Protein AF-A0AA88QGN3-F1 (afdb_monomer_lite)

Organism: NCBI:txid172907

Sequence (118 aa):
MFNPWSPSQPNNAGGNQYCVYTSTAGYWNDWTCSDKLSFMCFEKKIQIVRLEVKSSQNVNDPALTNTVLAKLEQKLQENGLTEDAKLSWMMFSGEKVFHKRWYQMSDAFNAPCKRAKN

Secondary structure (DSSP, 8-state):
----BPTT----GGG---EEEE-TTS-EEEE-TTS--------------------SS-TT-HHHHHHHHHHHHHHHHHTT--TT-------SSSS-S----GGGGHHHHTS---PPP-

Radius of gyration: 24.82 Å; chains: 1; bounding box: 48×66×55 Å

pLDDT: mean 83.38, std 14.91, range [43.88, 97.31]

Structure (mmCIF, N/CA/C/O backbone):
data_AF-A0AA88QGN3-F1
#
_entry.id   AF-A0AA88QGN3-F1
#
loop_
_atom_site.group_PDB
_atom_site.id
_atom_site.type_symbol
_atom_site.label_atom_id
_atom_site.label_alt_id
_atom_site.label_comp_id
_atom_site.label_asym_id
_atom_site.label_entity_id
_atom_site.label_seq_id
_atom_site.pdbx_PDB_ins_code
_atom_site.Cartn_x
_atom_site.Cartn_y
_atom_site.Cartn_z
_atom_site.occupancy
_atom_site.B_iso_or_equiv
_atom_site.auth_seq_id
_atom_site.auth_comp_id
_atom_site.auth_asym_id
_atom_site.auth_atom_id
_atom_site.pdbx_PDB_model_num
ATOM 1 N N . MET A 1 1 ? 7.143 -21.349 -11.814 1.00 61.84 1 MET A N 1
ATOM 2 C CA . MET A 1 1 ? 7.611 -19.990 -11.464 1.00 61.84 1 MET A CA 1
ATOM 3 C C . MET A 1 1 ? 7.245 -19.080 -12.623 1.00 61.84 1 MET A C 1
ATOM 5 O O . MET A 1 1 ? 7.565 -19.426 -13.751 1.00 61.84 1 MET A O 1
ATOM 9 N N . PHE A 1 2 ? 6.493 -18.009 -12.378 1.00 83.62 2 PHE A N 1
ATOM 10 C CA . PHE A 1 2 ? 6.075 -17.071 -13.422 1.00 83.62 2 PHE A CA 1
ATOM 11 C C . PHE A 1 2 ? 7.112 -15.947 -13.513 1.00 83.62 2 PHE A C 1
ATOM 13 O O . PHE A 1 2 ? 7.390 -15.308 -12.502 1.00 83.62 2 PHE A O 1
ATOM 20 N N . ASN A 1 3 ? 7.721 -15.756 -14.686 1.00 86.06 3 ASN A N 1
ATOM 21 C CA . ASN A 1 3 ? 8.783 -14.771 -14.902 1.00 86.06 3 ASN A CA 1
ATOM 22 C C . ASN A 1 3 ? 8.691 -14.183 -16.323 1.00 86.06 3 ASN A C 1
ATOM 24 O O . ASN A 1 3 ? 9.429 -14.609 -17.211 1.00 86.06 3 ASN A O 1
ATOM 28 N N . PRO A 1 4 ? 7.742 -13.272 -16.582 1.00 94.06 4 PRO A N 1
ATOM 29 C CA . PRO A 1 4 ? 7.385 -12.838 -17.930 1.00 94.06 4 PRO A CA 1
ATOM 30 C C . PRO A 1 4 ? 8.289 -11.705 -18.449 1.00 94.06 4 PRO A C 1
ATOM 32 O O . PRO A 1 4 ? 7.806 -10.814 -19.139 1.00 94.06 4 PRO A O 1
ATOM 35 N N . TRP A 1 5 ? 9.583 -11.696 -18.122 1.00 95.75 5 TRP A N 1
ATOM 36 C CA . TRP A 1 5 ? 10.515 -10.726 -18.705 1.00 95.75 5 TRP A CA 1
ATOM 37 C C . TRP A 1 5 ? 10.720 -10.998 -20.188 1.00 95.75 5 TRP A C 1
ATOM 39 O O . TRP A 1 5 ? 10.763 -12.153 -20.621 1.00 95.75 5 TRP A O 1
ATOM 49 N N . SER A 1 6 ? 10.893 -9.932 -20.961 1.00 95.56 6 SER A N 1
ATOM 50 C CA . SER A 1 6 ? 11.422 -10.074 -22.310 1.00 95.56 6 SER A CA 1
ATOM 51 C C . SER A 1 6 ? 12.836 -10.662 -22.249 1.00 95.56 6 SER A C 1
ATOM 53 O O . SER A 1 6 ? 13.538 -10.499 -21.243 1.00 95.56 6 SER A O 1
ATOM 55 N N . PRO A 1 7 ? 13.295 -11.320 -23.325 1.00 94.12 7 PRO A N 1
ATOM 56 C CA . PRO A 1 7 ? 14.674 -11.772 -23.416 1.00 94.12 7 PRO A CA 1
ATOM 57 C C . PRO A 1 7 ? 15.657 -10.652 -23.057 1.00 94.12 7 PRO A C 1
ATOM 59 O O . PRO A 1 7 ? 15.513 -9.517 -23.512 1.00 94.12 7 PRO A O 1
ATOM 62 N N . SER A 1 8 ? 16.648 -10.997 -22.233 1.00 94.19 8 SER A N 1
ATOM 63 C CA . SER A 1 8 ? 17.704 -10.088 -21.769 1.00 94.19 8 SER A CA 1
ATOM 64 C C . SER A 1 8 ? 17.257 -8.965 -20.828 1.00 94.19 8 SER A C 1
ATOM 66 O O . SER A 1 8 ? 18.020 -8.023 -20.652 1.00 94.19 8 SER A O 1
ATOM 68 N N . GLN A 1 9 ? 16.079 -9.066 -20.204 1.00 95.69 9 GLN A N 1
ATOM 69 C CA . GLN A 1 9 ? 15.610 -8.123 -19.183 1.00 95.69 9 GLN A CA 1
ATOM 70 C C . GLN A 1 9 ? 15.507 -8.767 -17.790 1.00 95.69 9 GLN A C 1
ATOM 72 O O . GLN A 1 9 ? 15.313 -9.984 -17.696 1.00 95.69 9 GLN A O 1
ATOM 77 N N . PRO A 1 10 ? 15.597 -7.972 -16.708 1.00 95.88 10 PRO A N 1
ATOM 78 C CA . PRO A 1 10 ? 15.919 -6.540 -16.697 1.00 95.88 10 PRO A CA 1
ATOM 79 C C . PRO A 1 10 ? 17.409 -6.272 -16.970 1.00 95.88 10 PRO A C 1
ATOM 81 O O . PRO A 1 10 ? 18.257 -7.039 -16.509 1.00 95.88 10 PRO A O 1
ATOM 84 N N . ASN A 1 11 ? 17.741 -5.213 -17.716 1.00 97.00 11 ASN A N 1
ATOM 85 C CA . ASN A 1 11 ? 19.130 -4.914 -18.109 1.00 97.00 11 ASN A CA 1
ATOM 86 C C . ASN A 1 11 ? 19.719 -3.633 -17.502 1.00 97.00 11 ASN A C 1
ATOM 88 O O . ASN A 1 11 ? 20.927 -3.413 -17.617 1.00 97.00 11 ASN A O 1
ATOM 92 N N . ASN A 1 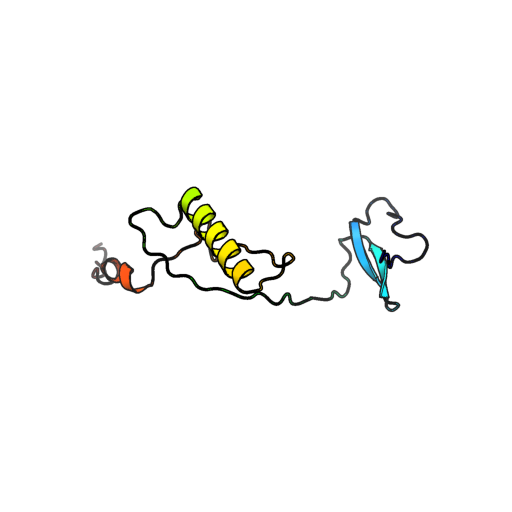12 ? 18.895 -2.814 -16.853 1.00 97.12 12 ASN A N 1
ATOM 93 C CA . ASN A 1 12 ? 19.235 -1.523 -16.275 1.00 97.12 12 ASN A CA 1
ATOM 94 C C . ASN A 1 12 ? 20.099 -0.652 -17.200 1.00 97.12 12 ASN A C 1
ATOM 96 O O . ASN A 1 12 ? 21.146 -0.129 -16.797 1.00 97.12 12 ASN A O 1
ATOM 100 N N . ALA A 1 13 ? 19.699 -0.522 -18.465 1.00 96.00 13 ALA A N 1
ATOM 101 C CA . ALA A 1 13 ? 20.420 0.256 -19.459 1.00 96.00 13 ALA A CA 1
ATOM 102 C C . ALA A 1 13 ? 20.655 1.694 -18.965 1.00 96.00 13 ALA A C 1
ATOM 104 O O . ALA A 1 13 ? 19.740 2.392 -18.535 1.00 96.00 13 ALA A O 1
ATOM 105 N N . GLY A 1 14 ? 21.915 2.137 -18.996 1.00 94.69 14 GLY A N 1
ATOM 106 C CA . GLY A 1 14 ? 22.300 3.465 -18.506 1.00 94.69 14 GLY A CA 1
ATOM 107 C C . GLY A 1 14 ? 22.198 3.653 -16.985 1.00 94.69 14 GLY A C 1
ATOM 108 O O . GLY A 1 14 ? 22.401 4.766 -16.508 1.00 94.69 14 GLY A O 1
ATOM 109 N N . GLY A 1 15 ? 21.911 2.596 -16.215 1.00 97.19 15 GLY A N 1
ATOM 110 C CA . GLY A 1 15 ? 21.886 2.629 -14.751 1.00 97.19 15 GLY A CA 1
ATOM 111 C C . GLY A 1 15 ? 20.703 3.389 -14.140 1.00 97.19 15 GLY A C 1
ATOM 112 O O . GLY A 1 15 ? 20.802 3.832 -12.993 1.00 97.19 15 GLY A O 1
ATOM 113 N N . ASN A 1 16 ? 19.613 3.597 -14.888 1.00 97.31 16 ASN A N 1
ATOM 114 C CA . ASN A 1 16 ? 18.483 4.427 -14.457 1.00 97.31 16 ASN A CA 1
ATOM 115 C C . ASN A 1 16 ? 17.085 3.818 -14.696 1.00 97.31 16 ASN A C 1
ATOM 117 O O . ASN A 1 16 ? 16.086 4.544 -14.639 1.00 97.31 16 ASN A O 1
ATOM 121 N N . GLN A 1 17 ? 16.988 2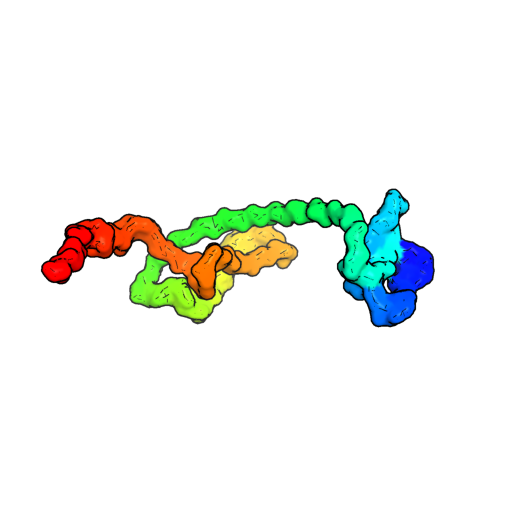.512 -14.954 1.00 97.25 17 GLN A N 1
ATOM 122 C CA . GLN A 1 17 ? 15.724 1.846 -15.269 1.00 97.25 17 GLN A CA 1
ATOM 123 C C . GLN A 1 17 ? 15.155 1.128 -14.038 1.00 97.25 17 GLN A C 1
ATOM 125 O O . GLN A 1 17 ? 15.398 -0.050 -13.798 1.00 97.25 17 GLN A O 1
ATOM 130 N N . TYR A 1 18 ? 14.394 1.867 -13.228 1.00 96.69 18 TYR A N 1
ATOM 131 C CA . TYR A 1 18 ? 13.854 1.388 -11.944 1.00 96.69 18 TYR A CA 1
ATOM 132 C C . TYR A 1 18 ? 12.335 1.163 -11.943 1.00 96.69 18 TYR A C 1
ATOM 134 O O . TYR A 1 18 ? 11.756 0.860 -10.901 1.00 96.69 18 TYR A O 1
ATOM 142 N N . CYS A 1 19 ? 11.678 1.320 -13.091 1.00 95.75 19 CYS A N 1
ATOM 143 C CA . CYS A 1 19 ? 10.248 1.079 -13.262 1.00 95.75 19 CYS A CA 1
ATOM 144 C C . CYS A 1 19 ? 10.018 -0.065 -14.247 1.00 95.75 19 CYS A C 1
ATOM 146 O O . CYS A 1 19 ? 10.870 -0.335 -15.079 1.00 95.75 19 CYS A O 1
ATOM 148 N N . VAL A 1 20 ? 8.869 -0.738 -14.172 1.00 95.38 20 VAL A N 1
ATOM 149 C CA . VAL A 1 20 ? 8.511 -1.822 -15.098 1.00 95.38 20 VAL A CA 1
ATOM 150 C C . VAL A 1 20 ? 7.383 -1.355 -16.000 1.00 95.38 20 VAL A C 1
ATOM 152 O O . VAL A 1 20 ? 6.403 -0.786 -15.521 1.00 95.38 20 VAL A O 1
ATOM 155 N N . TYR A 1 21 ? 7.488 -1.644 -17.292 1.00 94.69 21 TYR A N 1
ATOM 156 C CA . TYR A 1 21 ? 6.352 -1.571 -18.206 1.00 94.69 21 TYR A CA 1
ATOM 157 C C . TYR A 1 21 ? 6.135 -2.920 -18.885 1.00 94.69 21 TYR A C 1
ATOM 159 O O . TYR A 1 21 ? 7.015 -3.783 -18.909 1.00 94.69 21 TYR A O 1
ATOM 167 N N . THR A 1 22 ? 4.939 -3.101 -19.436 1.00 93.56 22 THR A N 1
ATOM 168 C CA . THR A 1 22 ? 4.615 -4.263 -20.258 1.00 93.56 22 THR A CA 1
ATOM 169 C C . THR A 1 22 ? 4.513 -3.851 -21.719 1.00 93.56 22 THR A C 1
ATOM 171 O O . THR A 1 22 ? 3.911 -2.828 -22.051 1.00 93.56 22 THR A O 1
ATOM 174 N N . SER A 1 23 ? 5.134 -4.632 -22.597 1.00 87.06 23 SER A N 1
ATOM 175 C CA . SER A 1 23 ? 4.980 -4.469 -24.041 1.00 87.06 23 SER A CA 1
ATOM 176 C C . SER A 1 23 ? 3.592 -4.930 -24.496 1.00 87.06 23 SER A C 1
ATOM 178 O O . SER A 1 23 ? 2.875 -5.622 -23.775 1.00 87.06 23 SER A O 1
ATOM 180 N N . THR A 1 24 ? 3.220 -4.619 -25.737 1.00 87.00 24 THR A N 1
ATOM 181 C CA . THR A 1 24 ? 1.974 -5.114 -26.349 1.00 87.00 24 THR A CA 1
ATOM 182 C C . THR A 1 24 ? 1.905 -6.643 -26.437 1.00 87.00 24 THR A C 1
ATOM 184 O O . THR A 1 24 ? 0.815 -7.196 -26.535 1.00 87.00 24 THR A O 1
ATOM 187 N N . ALA A 1 25 ? 3.049 -7.332 -26.359 1.00 90.44 25 ALA A N 1
ATOM 188 C CA . ALA A 1 25 ? 3.138 -8.789 -26.289 1.00 90.44 25 ALA A CA 1
ATOM 189 C C . ALA A 1 25 ? 2.937 -9.355 -24.866 1.00 90.44 25 ALA A C 1
ATOM 191 O O . ALA A 1 25 ? 2.945 -10.570 -24.688 1.00 90.44 25 ALA A O 1
ATOM 192 N N . GLY A 1 26 ? 2.778 -8.501 -23.848 1.00 90.06 26 GLY A N 1
ATOM 193 C CA . GLY A 1 26 ? 2.570 -8.899 -22.452 1.00 90.06 26 GLY A CA 1
ATOM 194 C C . GLY A 1 26 ? 3.851 -9.174 -21.656 1.00 90.06 26 GLY A C 1
ATOM 195 O O . GLY A 1 26 ? 3.773 -9.434 -20.456 1.00 90.06 26 GLY A O 1
ATOM 196 N N . TYR A 1 27 ? 5.031 -9.076 -22.278 1.00 95.56 27 TYR A N 1
ATOM 197 C CA . TYR A 1 27 ? 6.317 -9.240 -21.589 1.00 95.56 27 TYR A CA 1
ATOM 198 C C . TYR A 1 27 ? 6.75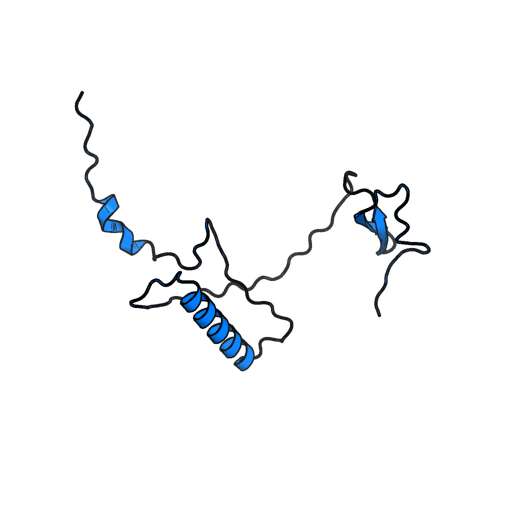2 -7.966 -20.863 1.00 95.56 27 TYR A C 1
ATOM 200 O O . TYR A 1 27 ? 6.454 -6.855 -21.313 1.00 95.56 27 TYR A O 1
ATOM 208 N N . TRP A 1 28 ? 7.452 -8.133 -19.745 1.00 95.69 28 TRP A N 1
ATOM 209 C CA . TRP A 1 28 ? 7.977 -7.066 -18.899 1.00 95.69 28 TRP A CA 1
ATOM 210 C C . TRP A 1 28 ? 9.353 -6.601 -19.360 1.00 95.69 28 TRP A C 1
ATOM 212 O O . TRP A 1 28 ? 10.171 -7.403 -19.811 1.00 95.69 28 TRP A O 1
ATOM 222 N N . ASN A 1 29 ? 9.609 -5.311 -19.175 1.00 96.06 29 ASN A N 1
ATOM 223 C CA . ASN A 1 29 ? 10.893 -4.649 -19.376 1.00 96.06 29 ASN A CA 1
ATOM 224 C C . ASN A 1 29 ? 11.084 -3.626 -18.252 1.00 96.06 29 ASN A C 1
ATOM 226 O O . ASN A 1 29 ? 10.113 -2.982 -17.841 1.00 96.06 29 ASN A O 1
ATOM 230 N N . ASP A 1 30 ? 12.311 -3.457 -17.769 1.00 96.38 30 ASP A N 1
ATOM 231 C CA . ASP A 1 30 ? 12.663 -2.313 -16.938 1.00 96.38 30 ASP A CA 1
ATOM 232 C C . ASP A 1 30 ? 12.840 -1.060 -17.803 1.00 96.38 30 ASP A C 1
ATOM 234 O O . ASP A 1 30 ? 13.200 -1.117 -18.980 1.00 96.38 30 ASP A O 1
ATOM 238 N N . TRP A 1 31 ? 12.486 0.090 -17.238 1.00 96.31 31 TRP A N 1
ATOM 239 C CA . TRP A 1 31 ? 12.456 1.367 -17.932 1.00 96.31 31 TRP A CA 1
ATOM 240 C C . TRP A 1 31 ? 12.672 2.545 -16.987 1.00 96.31 31 TRP A C 1
ATOM 242 O O . TRP A 1 31 ? 12.510 2.444 -15.766 1.00 96.31 31 TRP A O 1
ATOM 252 N N . THR A 1 32 ? 13.040 3.686 -17.562 1.00 96.69 32 THR A N 1
ATOM 253 C CA . THR A 1 32 ? 13.248 4.927 -16.820 1.00 96.69 32 THR A CA 1
ATOM 254 C C . THR A 1 32 ? 11.911 5.445 -16.284 1.00 96.69 32 THR A C 1
ATOM 256 O O . THR A 1 32 ? 10.954 5.643 -17.028 1.00 96.69 32 THR A O 1
ATOM 259 N N . CYS A 1 33 ? 11.837 5.692 -14.975 1.00 95.69 33 CYS A N 1
ATOM 260 C CA . CYS 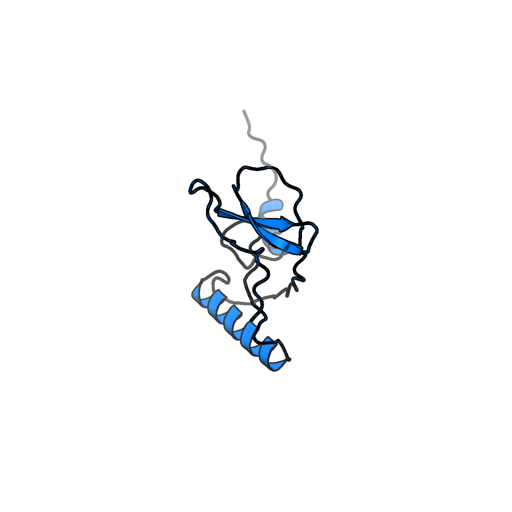A 1 33 ? 10.592 6.066 -14.294 1.00 95.69 33 CYS A CA 1
ATOM 261 C C . CYS A 1 33 ? 10.021 7.438 -14.682 1.00 95.69 33 CYS A C 1
ATOM 263 O O . CYS A 1 33 ? 8.846 7.701 -14.441 1.00 95.69 33 CYS A O 1
ATOM 265 N N . SER A 1 34 ? 10.846 8.338 -15.222 1.00 95.75 34 SER A N 1
ATOM 266 C CA . SER A 1 34 ? 10.424 9.687 -15.618 1.00 95.75 34 SER A CA 1
ATOM 267 C C . SER A 1 34 ? 9.632 9.721 -16.925 1.00 95.75 34 SER A C 1
ATOM 269 O O . SER A 1 34 ? 9.030 10.750 -17.245 1.00 95.75 34 SER A O 1
ATOM 271 N N . ASP A 1 35 ? 9.642 8.627 -17.684 1.00 94.44 35 ASP A N 1
ATOM 272 C CA . ASP A 1 35 ? 9.003 8.567 -18.989 1.00 94.44 35 ASP A CA 1
ATOM 273 C C . ASP A 1 35 ? 7.484 8.457 -18.848 1.00 94.44 35 ASP A C 1
ATOM 275 O O . ASP A 1 35 ? 6.946 7.672 -18.066 1.00 94.44 35 ASP A O 1
ATOM 279 N N . LYS A 1 36 ? 6.766 9.262 -19.635 1.00 94.94 36 LYS A N 1
ATOM 280 C CA . LYS A 1 36 ? 5.302 9.291 -19.626 1.00 94.94 36 LYS A CA 1
ATOM 281 C C . LYS A 1 36 ? 4.760 8.232 -20.580 1.00 94.94 36 LYS A C 1
ATOM 283 O O . LYS A 1 36 ? 4.656 8.474 -21.779 1.00 94.94 36 LYS A O 1
ATOM 288 N N . LEU A 1 37 ? 4.397 7.078 -20.031 1.00 91.50 37 LEU A N 1
ATOM 289 C CA . LEU A 1 37 ? 3.776 5.970 -20.756 1.00 91.50 37 LEU A CA 1
ATOM 290 C C . LEU A 1 37 ? 2.308 5.794 -20.347 1.00 91.50 37 LEU A C 1
ATOM 292 O O . LEU A 1 37 ? 1.868 6.276 -19.300 1.00 91.50 37 LEU A O 1
ATOM 296 N N . SER A 1 38 ? 1.540 5.078 -21.168 1.00 91.00 38 SER A N 1
ATOM 297 C CA . SER A 1 38 ? 0.230 4.572 -20.752 1.00 91.00 38 SER A CA 1
ATOM 298 C C . SER A 1 38 ? 0.391 3.608 -19.573 1.00 91.00 38 SER A C 1
ATOM 300 O O . SER A 1 38 ? 1.350 2.840 -19.518 1.00 91.00 38 SER A O 1
ATOM 302 N N . PHE A 1 39 ? -0.562 3.6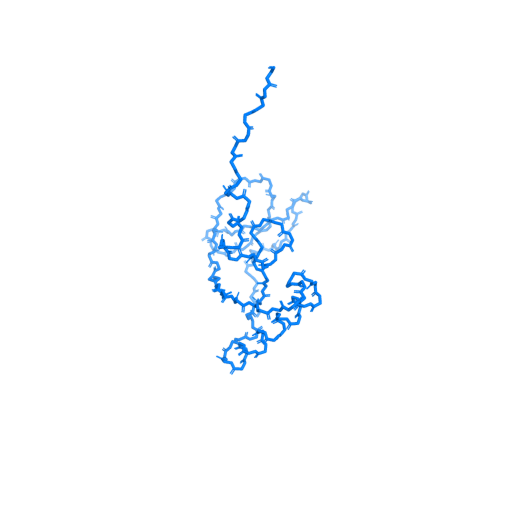25 -18.643 1.00 89.44 39 PHE A N 1
ATOM 303 C CA . PHE A 1 39 ? -0.547 2.780 -17.451 1.00 89.44 39 PHE A CA 1
ATOM 304 C C . PHE A 1 39 ? -1.864 2.023 -17.302 1.00 89.44 39 PHE A C 1
ATOM 306 O O . PHE A 1 39 ? -2.906 2.441 -17.808 1.00 89.44 39 PHE A O 1
ATOM 313 N N . MET A 1 40 ? -1.807 0.903 -16.586 1.00 85.50 40 MET A N 1
ATOM 314 C CA . MET A 1 40 ? -2.982 0.129 -16.205 1.00 85.50 40 MET A CA 1
ATOM 315 C C . MET A 1 40 ? -3.224 0.296 -14.710 1.00 85.50 40 MET A C 1
ATOM 317 O O . MET A 1 40 ? -2.330 0.063 -13.898 1.00 85.50 40 MET A O 1
ATOM 321 N N . CYS A 1 41 ? -4.446 0.668 -14.344 1.00 87.69 41 CYS A N 1
ATOM 322 C CA . CYS A 1 41 ? -4.917 0.542 -12.974 1.00 87.69 41 CYS A CA 1
ATOM 323 C C . CYS A 1 41 ? -5.491 -0.857 -12.779 1.00 87.69 41 CYS A C 1
ATOM 325 O O . CYS A 1 41 ? -6.233 -1.351 -13.625 1.00 87.69 41 CYS A O 1
ATOM 327 N N . PHE A 1 42 ? -5.193 -1.473 -11.643 1.00 81.62 42 PHE A N 1
ATOM 328 C CA . PHE A 1 42 ? -5.953 -2.616 -11.165 1.00 81.62 42 PHE A CA 1
ATOM 329 C C . PHE A 1 42 ? -6.765 -2.165 -9.958 1.00 81.62 42 PHE A C 1
ATOM 331 O O . PHE A 1 42 ? -6.250 -1.530 -9.036 1.00 81.62 42 PHE A O 1
ATOM 338 N N . GLU A 1 43 ? -8.050 -2.488 -9.960 1.00 80.94 43 GLU A N 1
ATOM 339 C CA . GLU A 1 43 ? -8.879 -2.280 -8.786 1.00 80.94 43 GLU A CA 1
ATOM 340 C C . GLU A 1 43 ? -8.698 -3.468 -7.852 1.00 80.94 43 GLU A C 1
ATOM 342 O O . GLU A 1 43 ? -9.047 -4.608 -8.170 1.00 80.94 43 GLU A O 1
ATOM 347 N N . LYS A 1 44 ? -8.152 -3.208 -6.665 1.00 76.69 44 LYS A N 1
ATOM 348 C CA . LYS A 1 44 ? -8.230 -4.186 -5.590 1.00 76.69 44 LYS A CA 1
ATOM 349 C C . LYS A 1 44 ? -9.645 -4.142 -5.026 1.00 76.69 44 LYS A C 1
ATOM 351 O O . LYS A 1 44 ? -10.108 -3.091 -4.589 1.00 76.69 44 LYS A O 1
ATOM 356 N N . LYS A 1 45 ? -10.320 -5.291 -4.975 1.00 76.50 45 LYS A N 1
ATOM 357 C CA . LYS A 1 45 ? -11.564 -5.415 -4.210 1.00 76.50 45 LYS A CA 1
ATOM 358 C C . LYS A 1 45 ? -11.230 -5.271 -2.726 1.00 76.50 45 LYS A C 1
ATOM 360 O O . LYS A 1 45 ? -10.667 -6.179 -2.122 1.00 76.50 45 LYS A O 1
ATOM 365 N N . ILE A 1 46 ? -11.542 -4.111 -2.159 1.00 81.56 46 ILE A N 1
ATOM 366 C CA . ILE A 1 46 ? -11.401 -3.841 -0.728 1.00 81.56 46 ILE A CA 1
ATOM 367 C C . ILE A 1 46 ? -12.769 -4.051 -0.088 1.00 81.56 46 ILE A C 1
ATOM 369 O O . ILE A 1 46 ? -13.738 -3.387 -0.451 1.00 81.56 46 ILE A O 1
ATOM 373 N N . GLN A 1 47 ? -12.844 -4.967 0.873 1.00 84.81 47 GLN A N 1
ATOM 374 C CA . GLN A 1 47 ? -14.025 -5.127 1.716 1.00 84.81 47 GLN A CA 1
ATOM 375 C C . GLN A 1 47 ? -13.849 -4.272 2.968 1.00 84.81 47 GLN A C 1
ATOM 377 O O . GLN A 1 47 ? -12.871 -4.424 3.697 1.00 84.81 47 GLN A O 1
ATOM 382 N N . ILE A 1 48 ? -14.785 -3.352 3.207 1.00 86.69 48 ILE A N 1
ATOM 383 C CA . ILE A 1 48 ? -14.746 -2.462 4.370 1.00 86.69 48 ILE A CA 1
ATOM 384 C C . ILE A 1 48 ? -15.679 -3.019 5.441 1.00 86.69 48 ILE A C 1
ATOM 386 O O . ILE A 1 48 ? -16.901 -2.983 5.297 1.00 86.69 48 ILE A O 1
ATOM 390 N N . VAL A 1 49 ? -15.099 -3.478 6.549 1.00 87.50 49 VAL A N 1
ATOM 391 C CA . VAL A 1 49 ? -15.851 -3.885 7.740 1.00 87.50 49 VAL A CA 1
ATOM 392 C C . VAL A 1 49 ? -15.974 -2.684 8.674 1.00 87.50 49 VAL A C 1
ATOM 394 O O . VAL A 1 49 ? -14.977 -2.151 9.156 1.00 87.50 49 VAL A O 1
ATOM 397 N N . ARG A 1 50 ? -17.206 -2.238 8.936 1.00 89.00 50 ARG A N 1
ATOM 398 C CA . ARG A 1 50 ? -17.480 -1.170 9.909 1.00 89.00 50 ARG A CA 1
ATOM 399 C C . ARG A 1 50 ? -17.733 -1.779 11.283 1.00 89.00 50 ARG A C 1
ATOM 401 O O . ARG A 1 50 ? -18.594 -2.641 11.423 1.00 89.00 50 ARG A O 1
ATOM 408 N N . LEU A 1 51 ? -17.001 -1.305 12.289 1.00 89.06 51 LEU A N 1
ATOM 409 C CA . LEU A 1 51 ? -17.055 -1.812 13.660 1.00 89.06 51 LEU A CA 1
ATOM 410 C C . LEU A 1 51 ? -17.444 -0.692 14.625 1.00 89.06 51 LEU A C 1
ATOM 412 O O . LEU A 1 51 ? -16.915 0.415 14.545 1.00 89.06 51 LEU A O 1
ATOM 416 N N . GLU A 1 52 ? -18.337 -1.001 15.563 1.00 89.12 52 GLU A N 1
ATOM 417 C CA . GLU A 1 52 ? -18.621 -0.149 16.716 1.00 89.12 52 GLU A CA 1
ATOM 418 C C . GLU A 1 52 ? -17.968 -0.774 17.952 1.00 89.12 52 GLU A C 1
ATOM 420 O O . GLU A 1 52 ? -18.223 -1.934 18.279 1.00 89.12 52 GLU A O 1
ATOM 425 N N . VAL A 1 53 ? -17.116 -0.009 18.635 1.00 89.06 53 VAL A N 1
ATOM 426 C CA . VAL A 1 53 ? -16.408 -0.456 19.839 1.00 89.06 53 VAL A CA 1
ATOM 427 C C . VAL A 1 53 ? -16.858 0.400 21.013 1.00 89.06 53 VAL A C 1
ATOM 429 O O . VAL A 1 53 ? -16.716 1.622 20.995 1.00 89.06 53 VAL A O 1
ATOM 432 N N . LYS A 1 54 ? -17.392 -0.247 22.049 1.00 87.62 54 LYS A N 1
ATOM 433 C CA . LYS A 1 54 ? -17.730 0.391 23.324 1.00 87.62 54 LYS A CA 1
ATOM 434 C C . LYS A 1 54 ? -16.647 0.039 24.336 1.00 87.62 54 LYS A C 1
ATOM 436 O O . LYS A 1 54 ? -16.436 -1.134 24.624 1.00 87.62 54 LYS A O 1
ATOM 441 N N . SER A 1 55 ? -15.957 1.051 24.849 1.00 85.44 55 SER A N 1
ATOM 442 C CA . SER A 1 55 ? -14.900 0.907 25.850 1.00 85.44 55 SER A CA 1
ATOM 443 C C . SER A 1 55 ? -14.926 2.101 26.796 1.00 85.44 55 SER A C 1
ATOM 445 O O . SER A 1 55 ? -15.311 3.201 26.399 1.00 85.44 55 SER A O 1
ATOM 447 N N . SER A 1 56 ? -14.509 1.883 28.040 1.00 85.69 56 SER A N 1
ATOM 448 C CA . SER A 1 56 ? -14.223 2.953 28.999 1.00 85.69 56 SER A CA 1
ATOM 449 C C . SER A 1 56 ? -12.857 3.610 28.759 1.00 85.69 56 SER A C 1
ATOM 451 O O . SER A 1 56 ? -12.607 4.700 29.264 1.00 85.69 56 SER A O 1
ATOM 453 N N . GLN A 1 57 ? -11.977 2.958 27.995 1.00 87.31 57 GLN A N 1
ATOM 454 C CA . GLN A 1 57 ? -10.630 3.430 27.673 1.00 87.31 57 GLN A CA 1
ATOM 455 C C . GLN A 1 57 ? -10.595 4.162 26.325 1.00 87.31 57 GLN A C 1
ATOM 457 O O . GLN A 1 57 ? -11.549 4.120 25.543 1.00 87.31 57 GLN A O 1
ATOM 462 N N . ASN A 1 58 ? -9.469 4.816 26.022 1.00 88.56 58 ASN A N 1
ATOM 463 C CA . ASN A 1 58 ? -9.257 5.441 24.720 1.00 88.56 58 ASN A CA 1
ATOM 464 C C . ASN A 1 58 ? -9.230 4.375 23.614 1.00 88.56 58 ASN A C 1
ATOM 466 O O . ASN A 1 58 ? -8.274 3.619 23.493 1.00 88.56 58 ASN A O 1
ATOM 470 N N . VAL A 1 59 ? -10.264 4.355 22.772 1.00 90.12 59 VAL A N 1
ATOM 471 C CA . VAL A 1 59 ? -10.411 3.394 21.663 1.00 90.12 59 VAL A CA 1
ATOM 472 C C . VAL A 1 59 ? -9.342 3.517 20.576 1.00 90.12 59 VAL A C 1
ATOM 474 O O . VAL A 1 59 ? -9.205 2.607 19.770 1.00 90.12 59 VAL A O 1
ATOM 477 N N . ASN A 1 60 ? -8.586 4.617 20.549 1.00 90.25 60 ASN A N 1
ATOM 478 C CA . ASN A 1 60 ? -7.467 4.819 19.630 1.00 90.25 60 ASN A CA 1
ATOM 479 C C . ASN A 1 60 ? -6.097 4.581 20.294 1.00 90.25 60 ASN A C 1
ATOM 481 O O . ASN A 1 60 ? -5.080 4.956 19.720 1.00 90.25 60 ASN A O 1
ATOM 485 N N . ASP A 1 61 ? -6.056 4.000 21.496 1.00 91.56 61 ASP A N 1
ATOM 486 C CA . ASP A 1 61 ? -4.805 3.528 22.092 1.00 91.56 61 ASP A CA 1
ATOM 487 C C . ASP A 1 61 ? -4.197 2.389 21.241 1.00 91.56 61 ASP A C 1
ATOM 489 O O . ASP A 1 61 ? -4.929 1.455 20.900 1.00 91.56 61 ASP A O 1
ATOM 493 N N . PRO A 1 62 ? -2.893 2.426 20.895 1.00 91.62 62 PRO A N 1
ATOM 494 C CA . PRO A 1 62 ? -2.272 1.414 20.039 1.00 91.62 62 PRO A CA 1
ATOM 495 C C . PRO A 1 62 ? -2.397 -0.022 20.560 1.00 91.62 62 PRO A C 1
ATOM 497 O O . PRO A 1 62 ? -2.568 -0.948 19.769 1.00 91.62 62 PRO A O 1
ATOM 500 N N . ALA A 1 63 ? -2.338 -0.241 21.878 1.00 91.50 63 ALA A N 1
ATOM 501 C CA . ALA A 1 63 ? -2.480 -1.583 22.434 1.00 91.50 63 ALA A CA 1
ATOM 502 C C . ALA A 1 63 ? -3.924 -2.087 22.286 1.00 91.50 63 ALA A C 1
ATOM 504 O O . ALA A 1 63 ? -4.150 -3.252 21.936 1.00 91.50 63 ALA A O 1
ATOM 505 N N . LEU A 1 64 ? -4.909 -1.204 22.483 1.00 90.56 64 LEU A N 1
ATOM 506 C CA . LEU A 1 64 ? -6.317 -1.541 22.286 1.00 90.56 64 LEU A CA 1
ATOM 507 C C . LEU A 1 64 ? -6.650 -1.782 20.807 1.00 90.56 64 LEU A C 1
ATOM 509 O O . LEU A 1 64 ? -7.291 -2.786 20.495 1.00 90.56 64 LEU A O 1
ATOM 513 N N . THR A 1 65 ? -6.204 -0.924 19.887 1.00 91.62 65 THR A N 1
ATOM 514 C CA . THR A 1 65 ? -6.454 -1.118 18.448 1.00 91.62 65 THR A CA 1
ATOM 515 C C . THR A 1 65 ? -5.791 -2.395 17.934 1.00 91.62 65 THR A C 1
ATOM 517 O O . THR A 1 65 ? -6.442 -3.159 17.225 1.00 91.62 65 THR A O 1
ATOM 520 N N . ASN A 1 66 ? -4.561 -2.706 18.351 1.00 92.12 66 ASN A N 1
ATOM 521 C CA . ASN A 1 66 ? -3.901 -3.966 17.993 1.00 92.12 66 ASN A CA 1
ATOM 522 C C . ASN A 1 66 ? -4.672 -5.188 18.515 1.00 92.12 66 ASN A C 1
ATOM 524 O O . ASN A 1 66 ? -4.869 -6.156 17.783 1.00 92.12 66 ASN A O 1
ATOM 528 N N . THR A 1 67 ? -5.187 -5.122 19.747 1.00 92.62 67 THR A N 1
ATOM 529 C CA . THR A 1 67 ? -6.007 -6.200 20.328 1.00 92.62 67 THR A CA 1
ATOM 530 C C . THR A 1 67 ? -7.314 -6.402 19.557 1.00 92.62 67 THR A C 1
ATOM 532 O O . THR A 1 67 ? -7.723 -7.537 19.302 1.00 92.62 67 THR A O 1
ATOM 535 N N . VAL A 1 68 ? -7.986 -5.315 19.161 1.00 92.44 68 VAL A N 1
ATOM 536 C CA . VAL A 1 68 ? -9.216 -5.397 18.357 1.00 92.44 68 VAL A CA 1
ATOM 537 C C . VAL A 1 68 ? -8.922 -5.971 16.970 1.00 92.44 68 VAL A C 1
ATOM 539 O O . VAL A 1 68 ? -9.703 -6.797 16.499 1.00 92.44 68 VAL A O 1
ATOM 542 N N . LEU A 1 69 ? -7.807 -5.582 16.340 1.00 93.50 69 LEU A N 1
ATOM 543 C CA . LEU A 1 69 ? -7.413 -6.086 15.022 1.00 93.50 69 LEU A CA 1
ATOM 544 C C . LEU A 1 69 ? -7.151 -7.595 15.062 1.00 93.50 69 LEU A C 1
ATOM 546 O O . LEU A 1 69 ? -7.760 -8.326 14.288 1.00 93.50 69 LEU A O 1
ATOM 550 N N . ALA A 1 70 ? -6.358 -8.067 16.028 1.00 92.88 70 ALA A N 1
ATOM 551 C CA . ALA A 1 70 ? -6.066 -9.492 16.195 1.00 92.88 70 ALA A CA 1
ATOM 552 C C . ALA A 1 70 ? -7.341 -10.320 16.438 1.00 92.88 70 ALA A C 1
ATOM 554 O O . ALA A 1 70 ? -7.538 -11.381 15.848 1.00 92.88 70 ALA A O 1
ATOM 555 N N . LYS A 1 71 ? -8.263 -9.811 17.267 1.00 93.31 71 LYS A N 1
ATOM 556 C CA . LYS A 1 71 ? -9.549 -10.479 17.517 1.00 93.31 71 LYS A CA 1
ATOM 557 C C . LYS A 1 71 ? -10.451 -10.503 16.278 1.00 93.31 71 LYS A C 1
ATOM 559 O O . LYS A 1 71 ? -11.226 -11.444 16.108 1.00 93.31 71 LYS A O 1
ATOM 564 N N . LEU A 1 72 ? -10.398 -9.465 15.443 1.00 92.12 72 LEU A N 1
ATOM 565 C CA . LEU A 1 72 ? -11.135 -9.412 14.182 1.00 92.12 72 LEU A CA 1
ATOM 566 C C . LEU A 1 72 ? -10.567 -10.412 13.173 1.00 92.12 72 LEU A C 1
ATOM 568 O O . LEU A 1 72 ? -11.340 -11.155 12.577 1.00 92.12 72 LEU A O 1
ATOM 572 N N . GLU A 1 73 ? -9.243 -10.454 13.022 1.00 91.75 73 GLU A N 1
ATOM 573 C CA . GLU A 1 73 ? -8.540 -11.417 12.168 1.00 91.75 73 GLU A CA 1
ATOM 574 C C . GLU A 1 73 ? -8.905 -12.851 12.544 1.00 91.75 73 GLU A C 1
ATOM 576 O O . GLU A 1 73 ? -9.394 -13.586 11.687 1.00 91.75 73 GLU A O 1
ATOM 581 N N . GLN A 1 74 ? -8.801 -13.205 13.830 1.00 92.81 74 GLN A N 1
ATOM 582 C CA . GLN A 1 74 ? -9.182 -14.528 14.327 1.00 92.81 74 GLN A CA 1
ATOM 583 C C . GLN A 1 74 ? -10.624 -14.887 13.938 1.00 92.81 74 GLN A C 1
ATOM 585 O O . GLN A 1 74 ? -10.883 -15.944 13.365 1.00 92.81 74 GLN A O 1
ATOM 590 N N . LYS A 1 75 ? -11.583 -13.996 14.215 1.00 92.31 75 LYS A N 1
ATOM 591 C CA . LYS A 1 75 ? -12.995 -14.263 13.915 1.00 92.31 75 LYS A CA 1
ATOM 592 C C . LYS A 1 75 ? -13.267 -14.401 12.424 1.00 92.31 75 LYS A C 1
ATOM 594 O O . LYS A 1 75 ? -14.122 -15.191 12.035 1.00 92.31 75 LYS A O 1
ATOM 599 N N . LEU A 1 76 ? -12.605 -13.611 11.585 1.00 91.19 76 LEU A N 1
ATOM 600 C CA . LEU A 1 76 ? -12.791 -13.705 10.140 1.00 91.19 76 LEU A CA 1
ATOM 601 C C . LEU A 1 76 ? -12.195 -15.004 9.592 1.00 91.19 76 LEU A C 1
ATOM 603 O O . LEU A 1 76 ? -12.826 -15.638 8.751 1.00 91.19 76 LEU A O 1
ATOM 607 N N . GLN A 1 77 ? -11.047 -15.439 10.112 1.00 91.19 77 GLN A N 1
ATOM 608 C CA . GLN A 1 77 ? -10.448 -16.734 9.776 1.00 91.19 77 GLN A CA 1
ATOM 609 C C . GLN A 1 77 ? -11.370 -17.899 10.161 1.00 91.19 77 GLN A C 1
ATOM 611 O O . GLN A 1 77 ? -11.633 -18.766 9.331 1.00 91.19 77 GLN A O 1
ATOM 616 N N . GLU A 1 78 ? -11.965 -17.872 11.361 1.00 92.81 78 GLU A N 1
ATOM 617 C CA . GLU A 1 78 ? -12.970 -18.861 11.795 1.00 92.81 78 GLU A CA 1
ATOM 618 C C . GLU A 1 78 ? -14.196 -18.924 10.860 1.00 92.81 78 GLU A C 1
ATOM 620 O O . GLU A 1 78 ? -14.857 -19.956 10.773 1.00 92.81 78 GLU A O 1
ATOM 625 N N . ASN A 1 79 ? -14.495 -17.840 10.136 1.00 90.00 79 ASN A N 1
ATOM 626 C CA . ASN A 1 79 ? -15.614 -17.744 9.194 1.00 90.00 79 ASN A CA 1
ATOM 627 C C . ASN A 1 79 ? -15.187 -17.880 7.717 1.00 90.00 79 ASN A C 1
ATOM 629 O O . ASN A 1 79 ? -15.956 -17.525 6.822 1.00 90.00 79 ASN A O 1
ATOM 633 N N . GLY A 1 80 ? -13.987 -18.407 7.446 1.00 87.62 80 GLY A N 1
ATOM 634 C CA . GLY A 1 80 ? -13.549 -18.775 6.095 1.00 87.62 80 GLY A CA 1
ATOM 635 C C . GLY A 1 80 ? -12.768 -17.702 5.336 1.00 87.62 80 GLY A C 1
ATOM 636 O O . GLY A 1 80 ? -12.658 -17.786 4.113 1.00 87.62 80 GLY A O 1
ATOM 637 N N . LEU A 1 81 ? -12.226 -16.693 6.023 1.00 86.62 81 LEU A N 1
ATOM 638 C CA . LEU A 1 81 ? -11.259 -15.781 5.414 1.00 86.62 81 LEU A CA 1
ATOM 639 C C . LEU A 1 81 ? -9.957 -16.532 5.085 1.00 86.62 81 LEU A C 1
ATOM 641 O O . LEU A 1 81 ? -9.408 -17.234 5.932 1.00 86.62 81 LEU A O 1
ATOM 645 N N . THR A 1 82 ? -9.464 -16.368 3.860 1.00 83.38 82 THR A N 1
ATOM 646 C CA . THR A 1 82 ? -8.242 -17.014 3.371 1.00 83.38 82 THR A CA 1
ATOM 647 C C . THR A 1 82 ? -6.977 -16.353 3.936 1.00 83.38 82 THR A C 1
ATOM 649 O O . THR A 1 82 ? -6.976 -15.166 4.262 1.00 83.38 82 THR A O 1
ATOM 652 N N . GLU A 1 83 ? -5.879 -17.107 4.047 1.00 78.00 83 GLU A N 1
ATOM 653 C CA . GLU A 1 83 ? -4.610 -16.621 4.627 1.00 78.00 83 GLU A CA 1
ATOM 654 C C . GLU A 1 83 ? -3.958 -15.474 3.830 1.00 78.00 83 GLU A C 1
ATOM 656 O O . GLU A 1 83 ? -3.183 -14.694 4.378 1.00 78.00 83 GLU A O 1
ATOM 661 N N . ASP A 1 84 ? -4.282 -15.329 2.543 1.00 80.75 84 ASP A N 1
ATOM 662 C CA . ASP A 1 84 ? -3.797 -14.245 1.681 1.00 80.75 84 ASP A CA 1
ATOM 663 C C . ASP A 1 84 ? -4.547 -12.916 1.895 1.00 80.75 84 ASP A C 1
ATOM 665 O O . ASP A 1 84 ? -4.135 -11.860 1.393 1.00 80.75 84 ASP A O 1
ATOM 669 N N . ALA A 1 85 ? -5.636 -12.931 2.668 1.00 83.12 85 ALA A N 1
ATOM 670 C CA . ALA A 1 85 ? -6.391 -11.736 2.993 1.00 83.12 85 ALA A CA 1
ATOM 671 C C . ALA A 1 85 ? -5.663 -10.888 4.048 1.00 83.12 85 ALA A C 1
ATOM 673 O O . ALA A 1 85 ? -5.635 -11.189 5.238 1.00 83.12 85 ALA A O 1
ATOM 674 N N . LYS A 1 86 ? -5.110 -9.756 3.608 1.00 85.06 86 LYS A N 1
ATOM 675 C CA . LYS A 1 86 ? -4.463 -8.776 4.489 1.00 85.06 86 LYS A CA 1
ATOM 676 C C . LYS A 1 86 ? -5.487 -7.835 5.128 1.00 85.06 86 LYS A C 1
ATOM 678 O O . LYS A 1 86 ? -6.136 -7.068 4.412 1.00 85.06 86 LYS A O 1
ATOM 683 N N . LEU A 1 87 ? -5.563 -7.832 6.458 1.00 89.06 87 LEU A N 1
ATOM 684 C CA . LEU A 1 87 ? -6.317 -6.842 7.225 1.00 89.06 87 LEU A CA 1
ATOM 685 C C . LEU A 1 87 ? -5.469 -5.599 7.527 1.00 89.06 87 LEU A C 1
ATOM 687 O O . LEU A 1 87 ? -4.254 -5.659 7.703 1.00 89.06 87 LEU A O 1
ATOM 691 N N . SER A 1 88 ? -6.125 -4.442 7.565 1.00 88.69 88 SER A N 1
ATOM 692 C CA . SER A 1 88 ? -5.508 -3.172 7.948 1.00 88.69 88 SER A CA 1
ATOM 693 C C . SER A 1 88 ? -6.567 -2.165 8.372 1.00 88.69 88 SER A C 1
ATOM 695 O O . SER A 1 88 ? -7.675 -2.158 7.831 1.00 88.69 88 SER A O 1
ATOM 697 N N . TRP A 1 89 ? -6.210 -1.266 9.286 1.00 90.25 89 TRP A N 1
ATOM 698 C CA . TRP A 1 89 ? -7.069 -0.147 9.658 1.00 90.25 89 TRP A CA 1
ATOM 699 C C . TRP A 1 89 ? -7.212 0.867 8.519 1.00 90.25 89 TRP A C 1
ATOM 701 O O . TRP A 1 89 ? -6.235 1.225 7.863 1.00 90.25 89 TRP A O 1
ATOM 711 N N . MET A 1 90 ? -8.432 1.363 8.310 1.00 85.94 90 MET A N 1
ATOM 712 C CA . MET A 1 90 ? -8.703 2.470 7.393 1.00 85.94 90 MET A CA 1
ATOM 713 C C . MET A 1 90 ? -8.611 3.795 8.158 1.00 85.94 90 MET A C 1
ATOM 715 O O . MET A 1 90 ? -9.364 4.008 9.105 1.00 85.94 90 MET A O 1
ATOM 719 N N . MET A 1 91 ? -7.705 4.681 7.742 1.00 80.06 91 MET A N 1
ATOM 720 C CA . MET A 1 91 ? -7.505 6.007 8.341 1.00 80.06 91 MET A CA 1
ATOM 721 C C . MET A 1 91 ? -7.952 7.082 7.344 1.00 80.06 91 MET A C 1
ATOM 723 O O . MET A 1 91 ? -7.470 7.102 6.214 1.00 80.06 91 MET A O 1
ATOM 727 N N . PHE A 1 92 ? -8.883 7.958 7.734 1.00 61.88 92 PHE A N 1
ATOM 728 C CA . PHE A 1 92 ? -9.477 8.949 6.821 1.00 61.88 92 PHE A CA 1
ATOM 729 C C . PHE A 1 92 ? -8.795 10.324 6.860 1.00 61.88 92 PHE A C 1
ATOM 731 O O . PHE A 1 92 ? -8.780 11.018 5.848 1.00 61.88 92 PHE A O 1
ATOM 738 N N . SER A 1 93 ? -8.230 10.731 8.000 1.00 58.06 93 SER A N 1
ATOM 7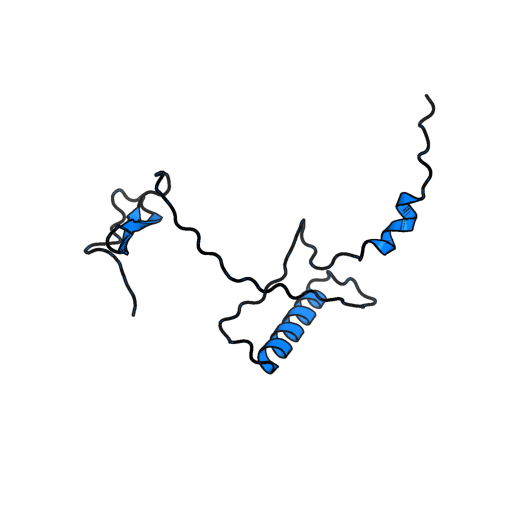39 C CA . SER A 1 93 ? -7.563 12.035 8.149 1.00 58.06 93 SER A CA 1
ATOM 740 C C . SER A 1 93 ? -6.833 12.121 9.497 1.00 58.06 93 SER A C 1
ATOM 742 O O . SER A 1 93 ? -7.360 12.667 10.471 1.00 58.06 93 SER A O 1
ATOM 744 N N . GLY A 1 94 ? -5.631 11.550 9.573 1.00 60.72 94 GLY A N 1
ATOM 745 C CA . GLY A 1 94 ? -4.829 11.493 10.799 1.00 60.72 94 GLY A CA 1
ATOM 746 C C . GLY A 1 94 ? -4.860 10.125 11.475 1.00 60.72 94 GLY A C 1
ATOM 747 O O . GLY A 1 94 ? -5.682 9.276 11.145 1.00 60.72 94 GLY A O 1
ATOM 748 N N . GLU A 1 95 ? -3.941 9.934 12.418 1.00 68.56 95 GLU A N 1
ATOM 749 C CA . GLU A 1 95 ? -3.548 8.678 13.090 1.00 68.56 95 GLU A CA 1
ATOM 750 C C . GLU A 1 95 ? -4.673 7.945 13.858 1.00 68.56 95 GLU A C 1
ATOM 752 O O . GLU A 1 95 ? -4.415 7.008 14.610 1.00 68.56 95 GLU A O 1
ATOM 757 N N . LYS A 1 96 ? -5.933 8.371 13.718 1.00 84.12 96 LYS A N 1
ATOM 758 C CA . LYS A 1 96 ? -7.084 7.809 14.427 1.00 84.12 96 LYS A CA 1
ATOM 759 C C . LYS A 1 96 ? -7.840 6.827 13.540 1.00 84.12 96 LYS A C 1
ATOM 761 O O . LYS A 1 96 ? -8.172 7.123 12.397 1.00 84.12 96 LYS A O 1
ATOM 766 N N . VAL A 1 97 ? -8.160 5.681 14.130 1.00 88.44 97 VAL A N 1
ATOM 767 C CA . VAL A 1 97 ? -8.923 4.591 13.512 1.00 88.44 97 VAL A CA 1
ATOM 768 C C . VAL A 1 97 ? -10.418 4.757 13.789 1.00 88.44 97 VAL A C 1
ATOM 770 O O . VAL A 1 97 ? -11.257 4.619 12.901 1.00 88.44 97 VAL A O 1
ATOM 773 N N . PHE A 1 98 ? -10.765 5.071 15.038 1.00 88.88 98 PHE A N 1
ATOM 774 C CA . PHE A 1 98 ? -12.139 5.187 15.503 1.00 88.88 98 PHE A CA 1
ATOM 775 C C . PHE A 1 98 ? -12.540 6.648 15.665 1.00 88.88 98 PHE A C 1
ATOM 777 O O . PHE A 1 98 ? -11.895 7.427 16.375 1.00 88.88 98 PHE A O 1
ATOM 784 N N . HIS A 1 99 ? -13.675 6.990 15.063 1.00 85.69 99 HIS A N 1
ATOM 785 C CA . HIS A 1 99 ? -14.289 8.307 15.148 1.00 85.69 99 HIS A CA 1
ATOM 786 C C . HIS A 1 99 ? -15.600 8.215 15.929 1.00 85.69 99 HIS A C 1
ATOM 788 O O . HIS A 1 99 ? -16.375 7.271 15.759 1.00 85.69 99 HIS A O 1
ATOM 794 N N . LYS A 1 100 ? -15.862 9.204 16.794 1.00 80.00 100 LYS A N 1
ATOM 795 C CA . LYS A 1 100 ? -17.147 9.295 17.494 1.00 80.00 100 LYS A CA 1
ATOM 796 C C . LYS A 1 100 ? -18.268 9.465 16.473 1.00 80.00 100 LYS A C 1
ATOM 798 O O . LYS A 1 100 ? -18.139 10.217 15.509 1.00 80.00 100 LYS A O 1
ATOM 803 N N . ARG A 1 101 ? -19.391 8.791 16.713 1.00 70.12 101 ARG A N 1
ATOM 804 C CA . ARG A 1 101 ? -20.615 8.994 15.936 1.00 70.12 101 ARG A CA 1
ATOM 805 C C . ARG A 1 101 ? -21.070 10.442 16.157 1.00 70.12 101 ARG A C 1
ATOM 807 O O . ARG A 1 101 ? -21.110 10.899 17.298 1.00 70.12 101 ARG A O 1
ATOM 814 N N . TRP A 1 102 ? -21.405 11.145 15.078 1.00 54.66 102 TRP A N 1
ATOM 815 C CA . TRP A 1 102 ? -21.677 12.593 14.998 1.00 54.66 102 TRP A CA 1
ATOM 816 C C . TRP A 1 102 ? -22.684 13.173 16.019 1.00 54.66 102 TRP A C 1
ATOM 818 O O . TRP A 1 102 ? -22.785 14.385 16.156 1.00 54.66 102 TRP A O 1
ATOM 828 N N . TYR A 1 103 ? -23.389 12.334 16.780 1.00 49.78 103 TYR A N 1
ATOM 829 C CA . TYR A 1 103 ? -24.371 12.732 17.791 1.00 49.78 103 TYR A CA 1
ATOM 830 C C . TYR A 1 103 ? -23.770 13.189 19.136 1.00 49.78 103 TYR A C 1
ATOM 832 O O . TYR A 1 103 ? -24.478 13.761 19.951 1.00 49.78 103 TYR A O 1
ATOM 840 N N . GLN A 1 104 ? -22.478 12.954 19.395 1.00 50.91 104 GLN A N 1
ATOM 841 C CA . GLN A 1 104 ? -21.827 13.331 20.667 1.00 50.91 104 GLN A CA 1
ATOM 842 C C . GLN A 1 104 ? -21.094 14.690 20.629 1.00 50.91 104 GLN A C 1
ATOM 844 O O . GLN A 1 104 ? -20.425 15.048 21.593 1.00 50.91 104 GLN A O 1
ATOM 849 N N . MET A 1 105 ? -21.186 15.444 19.525 1.00 46.88 105 MET A N 1
ATOM 850 C CA . MET A 1 105 ? -20.627 16.805 19.379 1.00 46.88 105 MET A CA 1
ATOM 851 C C . MET A 1 105 ? -21.690 17.918 19.501 1.00 46.88 105 MET A C 1
ATOM 853 O O . MET A 1 105 ? -21.376 19.088 19.281 1.00 46.88 105 MET A O 1
ATOM 857 N N . SER A 1 106 ? -22.939 17.586 19.852 1.00 48.22 106 SER A N 1
ATOM 858 C CA . SER A 1 106 ? -24.059 18.542 19.931 1.00 48.22 106 SER A CA 1
ATOM 859 C C . SER A 1 106 ? -23.879 19.642 20.979 1.00 48.22 106 SER A C 1
ATOM 861 O O . SER A 1 106 ? -24.482 20.706 20.854 1.00 48.22 106 SER A O 1
ATOM 863 N N . ASP A 1 107 ? -23.018 19.435 21.974 1.00 51.09 107 ASP A N 1
ATOM 864 C CA . ASP A 1 107 ? -22.841 20.402 23.063 1.00 51.09 107 ASP A CA 1
ATOM 865 C C . ASP A 1 107 ? -21.947 21.589 22.663 1.00 51.09 107 ASP A C 1
ATOM 867 O O . ASP A 1 107 ? -21.971 22.629 23.316 1.00 51.09 107 ASP A O 1
ATOM 871 N N . ALA A 1 108 ? -21.199 21.477 21.556 1.00 52.00 108 ALA A N 1
ATOM 872 C CA . ALA A 1 108 ? -20.352 22.554 21.032 1.00 52.00 108 ALA A CA 1
ATOM 873 C C . ALA A 1 108 ? -21.033 23.391 19.930 1.00 52.00 108 ALA A C 1
ATOM 875 O O . ALA A 1 108 ? -20.685 24.554 19.745 1.00 52.00 108 ALA A O 1
ATOM 876 N N . PHE A 1 109 ? -22.018 22.831 19.218 1.00 50.41 109 PHE A N 1
ATOM 877 C CA . PHE A 1 109 ? -22.748 23.529 18.147 1.00 50.41 109 PHE A CA 1
ATOM 878 C C . PHE A 1 109 ? -23.941 24.357 18.644 1.00 50.41 109 PHE A C 1
ATOM 880 O O . PHE A 1 109 ? -24.375 25.268 17.946 1.00 50.41 109 PHE A O 1
ATOM 887 N N . ASN A 1 110 ? -24.441 24.085 19.853 1.00 50.75 110 ASN A N 1
ATOM 888 C CA . ASN A 1 110 ? -25.504 24.879 20.480 1.00 50.75 110 ASN A CA 1
ATOM 889 C C . ASN A 1 110 ? -24.981 26.105 21.247 1.00 50.75 110 ASN A C 1
ATOM 891 O O . ASN A 1 110 ? -25.763 26.812 21.883 1.00 50.75 110 ASN A O 1
ATOM 895 N N . ALA A 1 111 ? -23.674 26.385 21.200 1.00 54.28 111 ALA A N 1
ATOM 896 C CA . ALA A 1 111 ? -23.141 27.632 21.725 1.00 54.28 111 ALA A CA 1
ATOM 897 C C . ALA A 1 111 ? -23.627 28.794 20.833 1.00 54.28 111 ALA A C 1
ATOM 899 O O . ALA A 1 111 ? -23.317 28.811 19.640 1.00 54.28 111 ALA A O 1
ATOM 900 N N . PRO A 1 112 ? -24.372 29.782 21.369 1.00 57.00 112 PRO A N 1
ATOM 901 C CA . PRO A 1 112 ? -24.772 30.931 20.574 1.00 57.00 112 PRO A CA 1
ATOM 902 C C . PRO A 1 112 ? -23.518 31.657 20.080 1.00 57.00 112 PRO A C 1
ATOM 904 O O . PRO A 1 112 ? -22.645 31.995 20.885 1.00 57.00 112 PRO A O 1
ATOM 907 N N . CYS A 1 113 ? -23.432 31.924 18.773 1.00 49.56 113 CYS A N 1
ATOM 908 C CA . CYS A 1 113 ? -22.393 32.776 18.198 1.00 49.56 113 CYS A CA 1
ATOM 909 C C . CYS A 1 113 ? -22.383 34.129 18.924 1.00 49.56 113 CYS A C 1
ATOM 911 O O . CYS A 1 113 ? -23.235 34.986 18.682 1.00 49.56 113 CYS A O 1
ATOM 913 N N . LYS A 1 114 ? -21.416 34.346 19.821 1.00 71.06 114 LYS A N 1
ATOM 914 C CA . LYS A 1 114 ? -21.213 35.659 20.434 1.00 71.06 114 LYS A CA 1
ATOM 915 C C . LYS A 1 114 ? -20.498 36.549 19.425 1.00 71.06 114 LYS A C 1
ATOM 917 O O . LYS A 1 114 ? -19.353 36.297 19.061 1.00 71.06 114 LYS A O 1
ATOM 922 N N . ARG A 1 115 ? -21.192 37.589 18.965 1.00 43.88 115 ARG A N 1
ATOM 923 C CA . ARG A 1 115 ? -20.618 38.653 18.136 1.00 43.88 115 ARG A CA 1
ATOM 924 C C . ARG A 1 115 ? -19.545 39.377 18.955 1.00 43.88 115 ARG A C 1
ATOM 926 O O . ARG A 1 115 ? -19.839 39.822 20.066 1.00 43.88 115 ARG A O 1
ATOM 933 N N . ALA A 1 116 ? -18.328 39.488 18.428 1.00 49.03 116 ALA A N 1
ATOM 934 C CA . ALA A 1 116 ? -17.311 40.354 19.015 1.00 49.03 116 ALA A CA 1
ATOM 935 C C . ALA A 1 116 ? -17.844 41.797 19.003 1.00 49.03 116 ALA A C 1
ATOM 937 O O . ALA A 1 116 ? -18.295 42.282 17.963 1.00 49.03 116 ALA A O 1
ATOM 938 N N . LYS A 1 117 ? -17.881 42.442 20.173 1.00 61.34 117 LYS A N 1
ATOM 939 C CA . LYS A 1 117 ? -18.159 43.876 20.274 1.00 61.34 117 LYS A CA 1
ATOM 940 C C . LYS A 1 117 ? -16.848 44.602 19.974 1.00 61.34 117 LYS A C 1
ATOM 942 O O . LYS A 1 117 ? -15.867 44.334 20.664 1.00 61.34 117 LYS A O 1
ATOM 947 N N . ASN A 1 118 ? -16.855 45.444 18.943 1.00 50.84 118 ASN A N 1
ATOM 948 C CA . ASN A 1 118 ? -15.840 46.483 18.762 1.00 50.84 118 ASN A CA 1
ATOM 949 C C . ASN A 1 118 ? -16.089 47.616 19.755 1.00 50.84 118 ASN A C 1
ATOM 951 O O . ASN A 1 118 ? -17.285 47.875 20.036 1.00 50.84 118 ASN A O 1
#

Foldseek 3Di:
DDAQADPPPPPCVVVAFPDWDADPVRGIYTHHPVDDDDDDDDDDPDDDDDDDDDDPDDCLDPVNVVVVQVVVVVVVVVVPDDPPDDDDADDDDDSGRDDDDPPVCVVVVPPPPDDDDD

InterPro domains:
  IPR001304 C-type lectin-like [PF00059] (5-41)
  IPR001304 C-type lectin-like [PS50041] (1-42)
  IPR016186 C-type lectin-like/link domain superfamily [G3DSA:3.10.100.10] (1-60)
  IPR016187 C-type lectin fold [SSF56436] (2-45)
  IPR018378 C-type lectin, conserved site [PS00615] (19-41)